Protein AF-A0A520JZR6-F1 (afdb_monomer_lite)

Radius of gyration: 13.72 Å; chains: 1; bounding box: 27×29×30 Å

Secondary structure (DSSP, 8-state):
-HHHHHHHHHTTT-------S-GGGS-EEEEEEES-GGG-S-HHHHHHHHHHTEEEEEEEEEEETTEEEEE--

Structure (mmCIF, N/CA/C/O backbone):
data_AF-A0A520JZR6-F1
#
_entry.id   AF-A0A520JZR6-F1
#
loop_
_atom_site.group_PDB
_atom_site.id
_atom_site.type_symbol
_atom_site.label_atom_id
_atom_site.label_alt_id
_atom_site.label_comp_id
_atom_site.label_asym_id
_atom_site.label_entity_id
_atom_site.label_seq_id
_atom_site.pdbx_PDB_ins_code
_atom_site.Cartn_x
_atom_site.Cartn_y
_atom_site.Cartn_z
_atom_site.occupancy
_atom_site.B_iso_or_equiv
_atom_site.auth_seq_id
_atom_site.auth_comp_id
_atom_site.auth_asym_id
_atom_site.auth_atom_id
_atom_site.pdbx_PDB_model_num
ATOM 1 N N . MET A 1 1 ? 9.490 6.595 -12.650 1.00 89.12 1 MET A N 1
ATOM 2 C CA . MET A 1 1 ? 9.125 5.659 -11.558 1.00 89.12 1 MET A CA 1
ATOM 3 C C . MET A 1 1 ? 8.474 4.378 -12.086 1.00 89.12 1 MET A C 1
ATOM 5 O O . MET A 1 1 ? 9.096 3.330 -11.981 1.00 89.12 1 MET A O 1
ATOM 9 N N . LEU A 1 2 ? 7.288 4.437 -12.709 1.00 95.19 2 LEU A N 1
ATOM 10 C CA . LEU A 1 2 ? 6.580 3.232 -13.183 1.00 95.19 2 LEU A CA 1
ATOM 11 C C . LEU A 1 2 ? 7.289 2.466 -14.311 1.00 95.19 2 LEU A C 1
ATOM 13 O O . LEU A 1 2 ? 7.219 1.244 -14.320 1.00 95.19 2 LEU A O 1
ATOM 17 N N . GLY A 1 3 ? 8.000 3.143 -15.223 1.00 96.81 3 GLY A N 1
ATOM 18 C CA . GLY A 1 3 ? 8.803 2.470 -16.260 1.00 96.81 3 GLY A CA 1
ATOM 19 C C . GLY A 1 3 ? 9.846 1.518 -15.662 1.00 96.81 3 GLY A C 1
ATOM 20 O O . GLY A 1 3 ? 9.818 0.324 -15.935 1.00 96.81 3 GLY A O 1
ATOM 21 N N . MET A 1 4 ? 10.665 2.021 -14.730 1.00 97.12 4 MET A N 1
ATOM 22 C CA . MET A 1 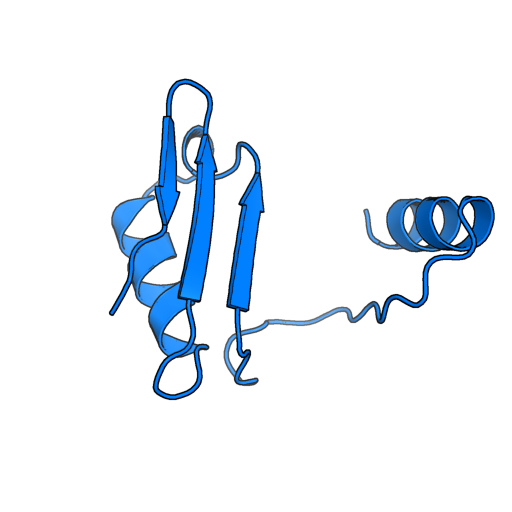4 ? 11.626 1.202 -13.975 1.00 97.12 4 MET A CA 1
ATOM 23 C C . MET A 1 4 ? 10.956 0.074 -13.177 1.00 97.12 4 MET A C 1
ATOM 25 O O . MET A 1 4 ? 11.544 -0.987 -12.998 1.00 97.12 4 MET A O 1
ATOM 29 N N . ALA A 1 5 ? 9.745 0.291 -12.653 1.00 96.44 5 ALA A N 1
ATOM 30 C CA . ALA A 1 5 ? 9.023 -0.741 -11.912 1.00 96.44 5 ALA A CA 1
ATOM 31 C C . ALA A 1 5 ? 8.563 -1.886 -12.833 1.00 96.44 5 ALA A C 1
ATOM 33 O O . ALA A 1 5 ? 8.739 -3.050 -12.479 1.00 96.44 5 ALA A O 1
ATOM 34 N N . LYS A 1 6 ? 8.055 -1.555 -14.030 1.00 97.31 6 LYS A N 1
ATOM 35 C CA . LYS A 1 6 ? 7.692 -2.530 -15.070 1.00 97.31 6 LYS A CA 1
ATOM 36 C C . LYS A 1 6 ? 8.900 -3.354 -15.506 1.00 97.31 6 LYS A C 1
ATOM 38 O O . LYS A 1 6 ? 8.823 -4.576 -15.519 1.00 97.31 6 LYS A O 1
ATOM 43 N N . GLU A 1 7 ? 10.023 -2.695 -15.780 1.00 97.94 7 GLU A N 1
ATOM 44 C CA . GLU A 1 7 ? 11.276 -3.357 -16.158 1.00 97.94 7 GLU A CA 1
ATOM 45 C C . GLU A 1 7 ? 11.764 -4.315 -15.058 1.00 97.94 7 GLU A C 1
ATOM 47 O O . GLU A 1 7 ? 12.029 -5.489 -15.302 1.00 97.94 7 GLU A O 1
ATOM 52 N N . LYS A 1 8 ? 11.788 -3.854 -13.802 1.00 97.75 8 LYS A N 1
ATOM 53 C CA . LYS A 1 8 ? 12.171 -4.672 -12.641 1.00 97.75 8 LYS A CA 1
ATOM 54 C C . LYS A 1 8 ? 11.248 -5.865 -12.392 1.00 97.75 8 LYS A C 1
ATOM 56 O O . LYS A 1 8 ? 11.711 -6.850 -11.815 1.00 97.75 8 LYS A O 1
ATOM 61 N N . ALA A 1 9 ? 9.966 -5.752 -12.730 1.00 97.69 9 ALA A N 1
ATOM 62 C CA . ALA A 1 9 ? 9.012 -6.850 -12.629 1.00 97.69 9 ALA A CA 1
ATOM 63 C C . ALA A 1 9 ? 9.222 -7.864 -13.758 1.00 97.69 9 ALA A C 1
ATOM 65 O O . ALA A 1 9 ? 9.306 -9.057 -13.475 1.00 97.69 9 ALA A O 1
ATOM 66 N N . ALA A 1 10 ? 9.405 -7.392 -14.997 1.00 97.00 10 ALA A N 1
ATOM 67 C CA . ALA A 1 10 ? 9.698 -8.232 -16.156 1.00 97.00 10 ALA A CA 1
ATOM 68 C C . ALA A 1 10 ? 10.986 -9.045 -15.955 1.00 97.00 10 ALA A C 1
ATOM 70 O O . ALA A 1 10 ? 10.961 -10.266 -16.062 1.00 97.00 10 ALA A O 1
ATOM 71 N N . ASN A 1 11 ? 12.072 -8.400 -15.516 1.00 98.19 11 ASN A N 1
ATOM 72 C CA . ASN A 1 11 ? 13.358 -9.062 -15.253 1.00 98.19 11 ASN A CA 1
ATOM 73 C C . ASN A 1 11 ? 13.293 -10.123 -14.139 1.00 98.19 11 ASN A C 1
ATOM 75 O O . ASN A 1 11 ? 14.207 -10.931 -14.002 1.00 98.19 11 ASN A O 1
ATOM 79 N N . ARG A 1 12 ? 12.238 -10.111 -13.314 1.00 98.12 12 ARG A N 1
ATOM 80 C CA . ARG A 1 12 ? 12.006 -11.079 -12.231 1.00 98.12 12 ARG A CA 1
ATOM 81 C C . ARG A 1 12 ? 10.833 -12.020 -12.506 1.00 98.12 12 ARG A C 1
ATOM 83 O O . ARG A 1 12 ? 10.464 -12.771 -11.609 1.00 98.12 12 ARG A O 1
ATOM 90 N N . ASN A 1 13 ? 10.238 -11.970 -13.700 1.00 97.06 13 ASN A N 1
ATOM 91 C CA . ASN A 1 13 ? 9.037 -12.728 -14.061 1.00 97.06 13 ASN A CA 1
ATOM 92 C C . ASN A 1 13 ? 7.877 -12.548 -13.057 1.00 97.06 13 ASN A C 1
ATOM 94 O O . ASN A 1 13 ? 7.165 -13.494 -12.727 1.00 97.06 13 ASN A O 1
ATOM 98 N N . LEU A 1 14 ? 7.694 -11.326 -12.544 1.00 97.50 14 LEU A N 1
ATOM 99 C CA . LEU A 1 14 ? 6.624 -11.000 -11.600 1.00 97.50 14 LEU A CA 1
ATOM 100 C C . LEU A 1 14 ? 5.356 -10.565 -12.337 1.00 97.50 14 LEU A C 1
ATOM 102 O O . LEU A 1 14 ? 5.379 -9.629 -13.138 1.00 97.50 14 LEU A O 1
ATOM 106 N N . HIS A 1 15 ? 4.225 -11.182 -11.997 1.00 96.19 15 HIS A N 1
ATOM 107 C CA . HIS A 1 15 ? 2.918 -10.777 -12.503 1.00 96.19 15 HIS A CA 1
ATOM 108 C C . HIS A 1 15 ? 2.371 -9.594 -11.686 1.00 96.19 15 HIS A C 1
ATOM 110 O O . HIS A 1 15 ? 1.761 -9.777 -10.633 1.00 96.19 15 HIS A O 1
ATOM 116 N N . ALA A 1 16 ? 2.630 -8.369 -12.153 1.00 95.50 16 ALA A N 1
ATOM 117 C CA . ALA A 1 16 ? 2.236 -7.132 -11.479 1.00 95.50 16 ALA A CA 1
ATOM 118 C C . ALA A 1 16 ? 1.539 -6.149 -12.434 1.00 95.50 16 ALA A C 1
ATOM 120 O O . ALA A 1 16 ? 2.039 -5.838 -13.517 1.00 95.50 16 ALA A O 1
ATOM 121 N N . GLY A 1 17 ? 0.388 -5.624 -12.008 1.00 94.12 17 GLY A N 1
ATOM 122 C CA . GLY A 1 17 ? -0.328 -4.560 -12.707 1.00 94.12 17 GLY A CA 1
ATOM 123 C C . GLY A 1 17 ? 0.208 -3.179 -12.331 1.00 94.12 17 GLY A C 1
ATOM 124 O O . GLY A 1 17 ? 0.365 -2.866 -11.156 1.00 94.12 17 GLY A O 1
ATOM 125 N N . PHE A 1 18 ? 0.447 -2.327 -13.329 1.00 95.06 18 PHE A N 1
ATOM 126 C CA . PHE A 1 18 ? 0.873 -0.939 -13.127 1.00 95.06 18 PHE A CA 1
ATOM 127 C C . PHE A 1 18 ? -0.144 0.016 -13.757 1.00 95.06 18 PHE A C 1
ATOM 129 O O . PHE A 1 18 ? -0.547 -0.176 -14.912 1.00 95.06 18 PHE A O 1
ATOM 136 N N . ARG A 1 19 ? -0.549 1.048 -13.013 1.00 93.12 19 ARG A N 1
ATOM 137 C CA . ARG A 1 19 ? -1.514 2.074 -13.436 1.00 93.12 19 ARG A CA 1
ATOM 138 C C . ARG A 1 19 ? -1.005 3.463 -13.047 1.00 93.12 19 ARG A C 1
ATOM 140 O O . ARG A 1 19 ? -0.291 3.597 -12.058 1.00 93.12 19 ARG A O 1
ATOM 147 N N . ILE A 1 20 ? -1.337 4.459 -13.865 1.00 94.19 20 ILE A N 1
ATOM 148 C CA . ILE A 1 20 ? -1.099 5.882 -13.591 1.00 94.19 20 ILE A CA 1
ATOM 149 C C . ILE A 1 20 ? -2.454 6.486 -13.244 1.00 94.19 20 ILE A C 1
ATOM 151 O O . ILE A 1 20 ? -3.398 6.295 -14.006 1.00 94.19 20 ILE A O 1
ATOM 155 N N . GLY A 1 21 ? -2.534 7.193 -12.123 1.00 90.81 21 GLY A N 1
ATOM 156 C CA . GLY A 1 21 ? -3.739 7.885 -11.679 1.00 90.81 21 GLY A CA 1
ATOM 157 C C . GLY A 1 21 ? -3.828 7.941 -10.159 1.00 90.81 21 GLY A C 1
ATOM 158 O O . GLY A 1 21 ? -3.019 7.322 -9.461 1.00 90.81 21 GLY A O 1
ATOM 159 N N . ASP A 1 22 ? -4.827 8.669 -9.675 1.00 90.31 22 ASP A N 1
ATOM 160 C CA . ASP A 1 22 ? -5.121 8.783 -8.253 1.00 90.31 22 ASP A CA 1
ATOM 161 C C . ASP A 1 22 ? -5.836 7.530 -7.747 1.00 90.31 22 ASP A C 1
ATOM 163 O O . ASP A 1 22 ? -6.732 6.980 -8.391 1.00 90.31 22 ASP A O 1
ATOM 167 N N . ALA A 1 23 ? -5.424 7.061 -6.572 1.00 89.69 23 ALA A N 1
ATOM 168 C CA . ALA A 1 23 ? -5.927 5.821 -5.990 1.00 89.69 23 ALA A CA 1
ATOM 169 C C . ALA A 1 23 ? -7.240 5.998 -5.202 1.00 89.69 23 ALA A C 1
ATOM 171 O O . ALA A 1 23 ? -7.755 5.023 -4.668 1.00 89.69 23 ALA A O 1
ATOM 172 N N . GLU A 1 24 ? -7.783 7.216 -5.128 1.00 88.12 24 GLU A N 1
ATOM 173 C CA . GLU A 1 24 ? -8.892 7.592 -4.234 1.00 88.12 24 GLU A CA 1
ATOM 174 C C . GLU A 1 24 ? -10.238 6.938 -4.599 1.00 88.12 24 GLU A C 1
ATOM 176 O O . GLU A 1 24 ? -11.094 6.768 -3.738 1.00 88.12 24 GLU A O 1
ATOM 181 N N . ASN A 1 25 ? -10.418 6.515 -5.856 1.00 88.00 25 ASN A N 1
ATOM 182 C CA . ASN A 1 25 ? -11.690 5.985 -6.373 1.00 88.00 25 ASN A CA 1
ATOM 183 C C . ASN A 1 25 ? -11.706 4.458 -6.562 1.00 88.00 25 ASN A C 1
ATOM 185 O O . ASN A 1 25 ? -12.590 3.921 -7.229 1.00 88.00 25 ASN A O 1
ATOM 189 N N . ILE A 1 26 ? -10.710 3.740 -6.035 1.00 90.12 26 ILE A N 1
ATOM 190 C CA . ILE A 1 26 ? -10.587 2.286 -6.187 1.00 90.12 26 ILE A CA 1
ATOM 191 C C . ILE A 1 26 ? -10.360 1.668 -4.812 1.00 90.12 26 ILE A C 1
ATOM 193 O O . ILE A 1 26 ? -9.512 2.128 -4.055 1.00 90.12 26 ILE A O 1
ATOM 197 N N . LEU A 1 27 ? -11.097 0.599 -4.505 1.00 94.75 27 LEU A N 1
ATOM 198 C CA . LEU A 1 27 ? -10.932 -0.128 -3.250 1.00 94.75 27 LEU A CA 1
ATOM 199 C C . LEU A 1 27 ? -9.922 -1.270 -3.386 1.00 94.75 27 LEU A C 1
ATOM 201 O O . LEU A 1 27 ? -10.023 -2.100 -4.298 1.00 94.75 27 LEU A O 1
ATOM 205 N N . PHE A 1 28 ? -9.016 -1.356 -2.418 1.00 95.31 28 PHE A N 1
ATOM 206 C CA . PHE A 1 28 ? -7.961 -2.358 -2.310 1.00 95.31 28 PHE A CA 1
ATOM 207 C C . PHE A 1 28 ? -8.168 -3.257 -1.088 1.00 95.31 28 PHE A C 1
ATOM 209 O O . PHE A 1 28 ? -8.755 -2.857 -0.085 1.00 95.31 28 PHE A O 1
ATOM 216 N N . ASP A 1 29 ? -7.644 -4.479 -1.150 1.00 96.50 29 ASP A N 1
ATOM 217 C CA . ASP A 1 29 ? -7.587 -5.371 0.017 1.00 96.50 29 ASP A CA 1
ATOM 218 C C . ASP A 1 29 ? -6.432 -4.993 0.953 1.00 96.50 29 ASP A C 1
ATOM 220 O O . ASP A 1 29 ? -6.490 -5.206 2.165 1.00 96.50 29 ASP A O 1
ATOM 224 N N . ALA A 1 30 ? -5.368 -4.412 0.394 1.00 96.12 30 ALA A N 1
ATOM 225 C CA . ALA A 1 30 ? -4.228 -3.945 1.158 1.00 96.12 30 ALA A CA 1
ATOM 226 C C . ALA A 1 30 ? -3.560 -2.722 0.524 1.00 96.12 30 ALA A C 1
ATOM 228 O O . ALA A 1 30 ? -3.443 -2.621 -0.697 1.00 96.12 30 ALA A O 1
ATOM 229 N N . VAL A 1 31 ? -3.047 -1.840 1.380 1.00 95.62 31 VAL A N 1
ATOM 230 C CA . VAL A 1 31 ? -2.155 -0.735 1.009 1.00 95.62 31 VAL A CA 1
ATOM 231 C C . VAL A 1 31 ? -0.820 -0.950 1.708 1.00 95.62 31 VAL A C 1
ATOM 233 O O . VAL A 1 31 ? -0.775 -1.184 2.915 1.00 95.62 31 VAL A O 1
ATOM 236 N N . ILE A 1 32 ? 0.279 -0.875 0.958 1.00 94.69 32 ILE A N 1
ATOM 237 C CA . ILE A 1 32 ? 1.632 -1.069 1.489 1.00 94.69 32 ILE A CA 1
ATOM 238 C C . ILE A 1 32 ? 2.454 0.185 1.214 1.00 94.69 32 ILE A C 1
ATOM 240 O O . ILE A 1 32 ? 2.483 0.675 0.085 1.00 94.69 32 ILE A O 1
ATOM 244 N N . ASN A 1 33 ? 3.188 0.659 2.220 1.00 93.38 33 ASN A N 1
ATOM 245 C CA . ASN A 1 33 ? 4.261 1.626 2.016 1.00 93.38 33 ASN A CA 1
ATOM 246 C C . ASN A 1 33 ? 5.598 1.115 2.575 1.00 93.38 33 ASN A C 1
ATOM 248 O O . ASN A 1 33 ? 5.646 0.261 3.462 1.00 93.38 33 ASN A O 1
ATOM 252 N N . ARG A 1 34 ? 6.706 1.647 2.046 1.00 92.94 34 ARG A N 1
ATOM 253 C CA . ARG A 1 34 ? 8.057 1.338 2.528 1.00 92.94 34 ARG A CA 1
ATOM 254 C C . ARG A 1 34 ? 8.898 2.607 2.587 1.00 92.94 34 ARG A C 1
ATOM 256 O O . ARG A 1 34 ? 9.164 3.205 1.551 1.00 92.94 34 ARG A O 1
ATOM 263 N N . HIS A 1 35 ? 9.300 2.998 3.795 1.00 91.31 35 HIS A N 1
ATOM 264 C CA . HIS A 1 35 ? 10.089 4.196 4.107 1.00 91.31 35 HIS A CA 1
ATOM 265 C C . HIS 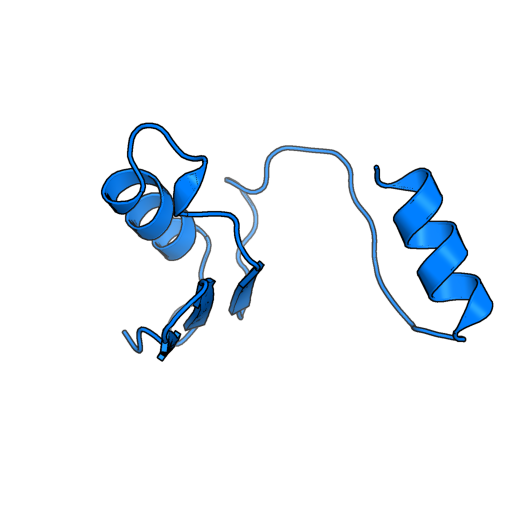A 1 35 ? 9.467 5.515 3.614 1.00 91.31 35 HIS A C 1
ATOM 267 O O . HIS A 1 35 ? 10.186 6.451 3.277 1.00 91.31 35 HIS A O 1
ATOM 273 N N . LEU A 1 36 ? 8.131 5.584 3.564 1.00 92.06 36 LEU A N 1
ATOM 274 C CA . LEU A 1 36 ? 7.400 6.744 3.045 1.00 92.06 36 LEU A CA 1
ATOM 275 C C . LEU A 1 36 ? 6.925 7.701 4.146 1.00 92.06 36 LEU A C 1
ATOM 277 O O . LEU A 1 36 ? 6.933 8.906 3.928 1.00 92.06 36 LEU A O 1
ATOM 281 N N . LEU A 1 37 ? 6.506 7.216 5.323 1.00 91.00 37 LEU A N 1
ATOM 282 C CA . LEU A 1 37 ? 5.854 8.092 6.310 1.00 91.00 37 LEU A CA 1
ATOM 283 C C . LEU A 1 37 ? 6.732 9.274 6.723 1.00 91.00 37 LEU A C 1
ATOM 285 O O . LEU A 1 37 ? 6.228 10.390 6.800 1.00 91.00 37 LEU A O 1
ATOM 289 N N . ARG A 1 38 ? 8.038 9.060 6.926 1.00 88.50 38 ARG A N 1
ATOM 290 C CA . ARG A 1 38 ? 8.969 10.136 7.306 1.00 88.50 38 ARG A CA 1
ATOM 291 C C . ARG A 1 38 ? 9.085 11.285 6.299 1.00 88.50 38 ARG A C 1
ATOM 293 O O . ARG A 1 38 ? 9.615 12.330 6.656 1.00 88.50 38 ARG A O 1
ATOM 300 N N . THR A 1 39 ? 8.686 11.081 5.044 1.00 90.81 39 THR A N 1
ATOM 301 C CA . THR A 1 39 ? 8.781 12.104 3.992 1.00 90.81 39 THR A CA 1
ATOM 302 C C . THR A 1 39 ? 7.471 12.866 3.809 1.00 90.81 39 THR A C 1
ATOM 304 O O . THR A 1 39 ? 7.419 13.792 3.005 1.00 90.81 39 THR A O 1
ATOM 307 N N . LEU A 1 40 ? 6.401 12.466 4.504 1.00 93.56 40 LEU A N 1
ATOM 308 C CA . LEU A 1 40 ? 5.090 13.091 4.379 1.00 93.56 40 LEU A CA 1
ATOM 309 C C . LEU A 1 40 ? 4.945 14.246 5.379 1.00 93.56 40 LEU A C 1
ATOM 311 O O . LEU A 1 40 ? 5.268 14.074 6.554 1.00 93.56 40 LEU A O 1
ATOM 315 N N . PRO A 1 41 ? 4.384 15.396 4.962 1.00 95.06 41 PRO A N 1
ATOM 316 C CA . PRO A 1 41 ? 4.179 16.540 5.851 1.00 95.06 41 PRO A CA 1
ATOM 317 C C . PRO A 1 41 ? 3.156 16.246 6.957 1.00 95.06 41 PRO A C 1
ATOM 319 O O . PRO A 1 41 ? 3.253 16.785 8.055 1.00 95.06 41 PRO A O 1
ATOM 322 N N . ASN A 1 42 ? 2.182 15.367 6.690 1.00 94.75 42 ASN A N 1
ATOM 323 C CA . ASN A 1 42 ? 1.209 14.911 7.679 1.00 94.75 42 ASN A CA 1
ATOM 324 C C . ASN A 1 42 ? 0.996 13.387 7.578 1.00 94.75 42 ASN A C 1
ATOM 326 O O . ASN A 1 42 ? 0.061 12.929 6.913 1.00 94.75 42 ASN A O 1
ATOM 330 N N . PRO A 1 43 ? 1.849 12.582 8.239 1.00 92.00 43 PRO A N 1
ATOM 331 C CA . PRO A 1 43 ? 1.789 11.123 8.162 1.00 92.00 43 PRO A CA 1
ATOM 332 C C . PRO A 1 43 ? 0.482 10.545 8.715 1.00 92.00 43 PRO A C 1
ATOM 334 O O . PRO A 1 43 ? -0.034 9.571 8.176 1.00 92.00 43 PRO A O 1
ATOM 337 N N . LYS A 1 44 ? -0.086 11.162 9.763 1.00 91.38 44 LYS A N 1
ATOM 338 C CA . LYS A 1 44 ? -1.361 10.724 10.355 1.00 91.38 44 LYS A CA 1
ATOM 339 C C . LYS A 1 44 ? -2.505 10.863 9.359 1.00 91.38 44 LYS A C 1
ATOM 341 O O . LYS A 1 44 ? -3.269 9.919 9.190 1.00 91.38 44 LYS A O 1
ATOM 346 N N . ARG A 1 45 ? -2.589 12.012 8.675 1.00 94.31 45 ARG A N 1
ATOM 347 C CA . ARG A 1 45 ? -3.594 12.225 7.630 1.00 94.31 45 ARG A CA 1
ATOM 348 C C . ARG A 1 45 ? -3.434 11.204 6.508 1.00 94.31 45 ARG A C 1
ATOM 350 O O . ARG A 1 45 ? -4.415 10.575 6.149 1.00 94.31 45 ARG A O 1
ATOM 357 N N . ALA A 1 46 ? -2.215 10.981 6.021 1.00 93.38 46 ALA A N 1
ATOM 358 C CA . ALA A 1 46 ? -1.974 10.013 4.952 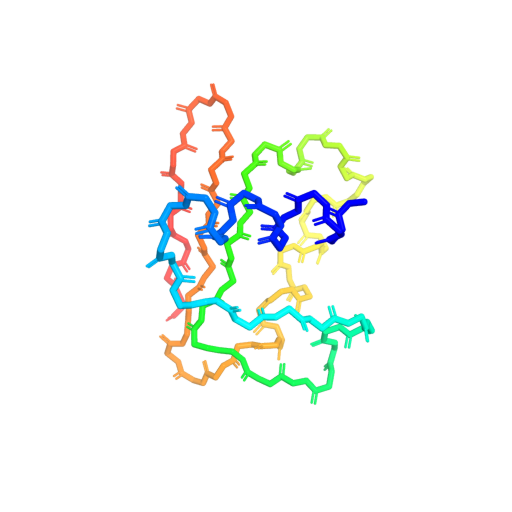1.00 93.38 46 ALA A CA 1
ATOM 359 C C . ALA A 1 46 ? -2.451 8.596 5.309 1.00 93.38 46 ALA A C 1
ATOM 361 O O . ALA A 1 46 ? -3.128 7.962 4.508 1.00 93.38 46 ALA A O 1
ATOM 362 N N . VAL A 1 47 ? -2.167 8.125 6.530 1.00 93.25 47 VAL A N 1
ATOM 363 C CA . VAL A 1 47 ? -2.659 6.820 6.998 1.00 93.25 47 VAL A CA 1
ATOM 364 C C . VAL A 1 47 ? -4.189 6.787 7.063 1.00 93.25 47 VAL A C 1
ATOM 366 O O . VAL A 1 47 ? -4.774 5.771 6.697 1.00 93.25 47 VAL A O 1
ATOM 369 N N . SER A 1 48 ? -4.846 7.871 7.489 1.00 93.25 48 SER A N 1
ATOM 370 C CA . SER A 1 48 ? -6.313 7.958 7.474 1.00 93.25 48 SER A CA 1
ATOM 371 C C . SER A 1 48 ? -6.888 7.881 6.057 1.00 93.25 48 SER A C 1
ATOM 373 O O . SER A 1 48 ? -7.815 7.110 5.844 1.00 93.25 48 SER A O 1
ATOM 375 N N . GLU A 1 49 ? -6.319 8.601 5.086 1.00 93.75 49 GLU A N 1
ATOM 376 C CA . GLU A 1 49 ? -6.771 8.549 3.684 1.00 93.75 49 GLU A CA 1
ATOM 377 C C . GLU A 1 49 ? -6.569 7.146 3.081 1.00 93.75 49 GLU A C 1
ATOM 379 O O . GLU A 1 49 ? -7.448 6.615 2.407 1.00 93.75 49 GLU A O 1
ATOM 384 N N . TRP A 1 50 ? -5.453 6.472 3.384 1.00 95.06 50 TRP A N 1
ATOM 385 C CA . TRP A 1 50 ? -5.221 5.099 2.913 1.00 95.06 50 TRP A CA 1
ATOM 386 C C . TRP A 1 50 ? -6.229 4.093 3.463 1.00 95.06 50 TRP A C 1
ATOM 388 O O . TRP A 1 50 ? -6.484 3.083 2.815 1.00 95.06 50 TRP A O 1
ATOM 398 N N . LYS A 1 51 ? -6.820 4.353 4.635 1.00 93.56 51 LYS A N 1
ATOM 399 C CA . LYS A 1 51 ? -7.904 3.515 5.161 1.00 93.56 51 LYS A CA 1
ATOM 400 C C . LYS A 1 51 ? -9.205 3.678 4.379 1.00 93.56 51 LYS A C 1
ATOM 402 O O . LYS A 1 51 ? -9.973 2.725 4.325 1.00 93.56 51 LYS A O 1
ATOM 407 N N . LEU A 1 52 ? -9.451 4.840 3.772 1.00 94.75 52 LEU A N 1
ATOM 408 C CA . LEU A 1 52 ? -10.677 5.097 3.006 1.00 94.75 52 LEU A CA 1
ATOM 409 C C . LEU A 1 52 ? -10.727 4.298 1.700 1.00 94.75 52 LEU A C 1
ATOM 411 O O . LEU A 1 52 ? -11.807 3.949 1.237 1.00 94.75 52 LEU A O 1
ATOM 415 N N . VAL A 1 53 ? -9.565 3.958 1.138 1.00 95.50 53 VAL A N 1
ATOM 416 C CA . VAL A 1 53 ? -9.452 3.148 -0.086 1.00 95.50 53 VAL A CA 1
ATOM 417 C C . VAL A 1 53 ? -9.367 1.644 0.198 1.00 95.50 53 VAL A C 1
ATOM 419 O O . VAL A 1 53 ? -9.029 0.864 -0.690 1.00 95.50 53 VAL A O 1
ATOM 422 N N . LEU A 1 54 ? -9.645 1.204 1.429 1.00 96.56 54 LEU A N 1
ATOM 423 C CA . LEU A 1 54 ? -9.688 -0.214 1.778 1.00 96.56 54 LEU A CA 1
ATOM 424 C C . LEU A 1 54 ? -11.111 -0.766 1.718 1.00 96.56 54 LEU A C 1
ATOM 426 O O . LEU A 1 54 ? -12.076 -0.127 2.133 1.00 96.56 54 LEU A O 1
ATOM 430 N N . ARG A 1 55 ? -11.232 -2.011 1.257 1.00 96.44 55 ARG A N 1
ATOM 431 C CA . ARG A 1 55 ? -12.452 -2.807 1.451 1.00 96.44 55 ARG A CA 1
ATOM 432 C C . ARG A 1 55 ? -12.644 -3.135 2.940 1.00 96.44 55 ARG A C 1
ATOM 434 O O . ARG A 1 55 ? -11.660 -3.137 3.686 1.00 96.44 55 ARG A O 1
ATOM 441 N N . PRO A 1 56 ? -13.870 -3.475 3.388 1.00 95.06 56 PRO A N 1
ATOM 442 C CA . PRO A 1 56 ? -14.084 -4.001 4.736 1.00 95.06 56 PRO A CA 1
ATOM 443 C C . PRO A 1 56 ? -13.133 -5.171 5.041 1.00 95.06 56 PRO A C 1
ATOM 445 O O . PRO A 1 56 ? -13.042 -6.115 4.260 1.00 95.06 56 PRO A O 1
ATOM 448 N N . GLY A 1 57 ? -12.399 -5.091 6.156 1.00 94.00 57 GLY A N 1
ATOM 449 C CA . GLY A 1 57 ? -11.378 -6.079 6.544 1.00 94.00 57 GLY A CA 1
ATOM 450 C C . GLY A 1 57 ? -10.011 -5.930 5.854 1.00 94.00 57 GLY A C 1
ATOM 451 O O . GLY A 1 57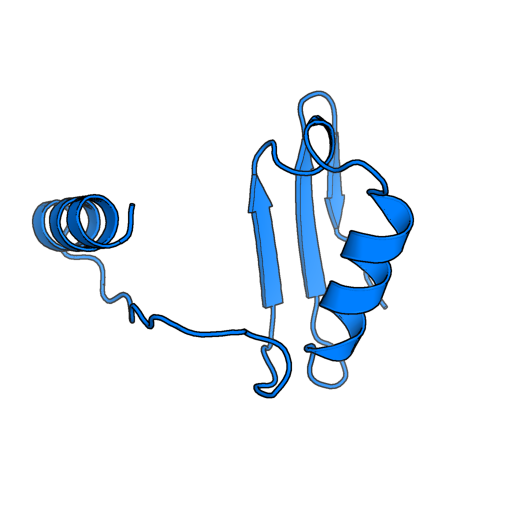 ? -9.103 -6.724 6.118 1.00 94.00 57 GLY A O 1
ATOM 452 N N . GLY A 1 58 ? -9.842 -4.927 4.987 1.00 96.00 58 G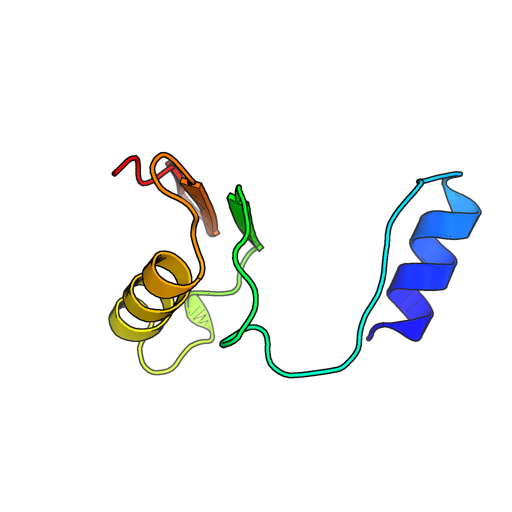LY A N 1
ATOM 453 C CA . GLY A 1 58 ? -8.568 -4.607 4.351 1.00 96.00 58 GLY A CA 1
ATOM 454 C C . GLY A 1 58 ? -7.521 -4.081 5.337 1.00 96.00 58 GLY A C 1
ATOM 455 O O . GLY A 1 58 ? -7.837 -3.667 6.454 1.00 96.00 58 GLY A O 1
ATOM 456 N N . LYS A 1 59 ? -6.244 -4.097 4.936 1.00 95.94 59 LYS A N 1
ATOM 457 C CA . LYS A 1 59 ? -5.121 -3.782 5.843 1.00 95.94 59 LYS A CA 1
ATOM 458 C C . LYS A 1 59 ? -4.150 -2.755 5.275 1.00 95.94 59 LYS A C 1
ATOM 460 O O . LYS A 1 59 ? -3.802 -2.790 4.098 1.00 95.94 59 LYS A O 1
ATOM 465 N N . VAL A 1 60 ? -3.624 -1.893 6.146 1.00 95.12 60 VAL A N 1
ATOM 466 C CA . VAL A 1 60 ? -2.474 -1.035 5.824 1.00 95.12 60 VAL A CA 1
ATOM 467 C C . VAL A 1 60 ? -1.212 -1.632 6.449 1.00 95.12 60 VAL A C 1
ATOM 469 O O . VAL A 1 60 ? -1.129 -1.787 7.671 1.00 95.12 60 VAL A O 1
ATOM 472 N N . LEU A 1 61 ? -0.220 -1.949 5.615 1.00 94.56 61 LEU A N 1
ATOM 473 C CA . LEU A 1 61 ? 1.107 -2.387 6.042 1.00 94.56 61 LEU A CA 1
ATOM 474 C C . LEU A 1 61 ? 2.102 -1.236 5.909 1.00 94.56 61 LEU A C 1
ATOM 476 O O . LEU A 1 61 ? 2.370 -0.747 4.809 1.00 94.56 61 LEU A O 1
ATOM 480 N N . ILE A 1 62 ? 2.679 -0.843 7.042 1.00 92.88 62 ILE A N 1
ATOM 481 C CA . ILE A 1 62 ? 3.624 0.265 7.121 1.00 92.88 62 ILE A CA 1
ATOM 482 C C . ILE A 1 62 ? 4.996 -0.277 7.502 1.00 92.88 62 ILE A C 1
ATOM 484 O O . ILE A 1 62 ? 5.170 -0.882 8.563 1.00 92.88 62 ILE A O 1
ATOM 488 N N . ILE A 1 63 ? 5.978 -0.034 6.635 1.00 91.31 63 ILE A N 1
ATOM 489 C CA . ILE A 1 63 ? 7.370 -0.431 6.852 1.00 91.31 63 ILE A CA 1
ATOM 490 C C . ILE A 1 63 ? 8.205 0.844 6.982 1.00 91.31 63 ILE A C 1
ATOM 492 O O . ILE A 1 63 ? 8.563 1.446 5.970 1.00 91.31 63 ILE A O 1
ATOM 496 N N . ASP A 1 64 ? 8.529 1.267 8.208 1.00 85.44 64 ASP A N 1
ATOM 497 C CA . ASP A 1 64 ? 9.398 2.427 8.458 1.00 85.44 64 ASP A CA 1
ATOM 498 C C . ASP A 1 64 ? 10.494 2.115 9.498 1.00 85.44 64 ASP A C 1
ATOM 500 O O . ASP A 1 64 ? 10.365 1.189 10.295 1.00 85.44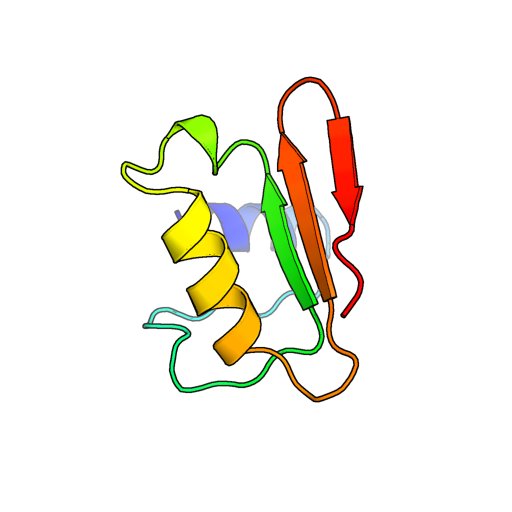 64 ASP A O 1
ATOM 504 N N . GLY A 1 65 ? 11.606 2.853 9.442 1.00 69.69 65 GLY A N 1
ATOM 505 C CA . GLY A 1 65 ? 12.982 2.457 9.792 1.00 69.69 65 GLY A CA 1
ATOM 506 C C . GLY A 1 65 ? 13.326 1.908 11.184 1.00 69.69 65 GLY A C 1
ATOM 507 O O . GLY A 1 65 ? 14.508 1.719 11.435 1.00 69.69 65 GLY A O 1
ATOM 508 N N . ILE A 1 66 ? 12.377 1.624 12.078 1.00 60.53 66 ILE A N 1
ATOM 509 C CA . ILE A 1 66 ? 12.639 0.925 13.356 1.00 60.53 66 ILE A CA 1
ATOM 510 C C . ILE A 1 66 ? 11.537 -0.104 13.695 1.00 60.53 66 ILE A C 1
ATOM 512 O O . ILE A 1 66 ? 11.769 -1.001 14.503 1.00 60.53 66 ILE A O 1
ATOM 516 N N . ARG A 1 67 ? 10.342 -0.041 13.081 1.00 54.88 67 ARG A N 1
ATOM 517 C CA . ARG A 1 67 ? 9.216 -0.941 13.398 1.00 54.88 67 ARG A CA 1
ATOM 518 C C . ARG A 1 67 ? 8.350 -1.227 12.172 1.00 54.88 67 ARG A C 1
ATOM 520 O O . ARG A 1 67 ? 7.968 -0.315 11.443 1.00 54.88 67 ARG A O 1
ATOM 527 N N . VAL A 1 68 ? 7.994 -2.498 11.991 1.00 58.28 68 VAL A N 1
ATOM 528 C CA . VAL A 1 68 ? 6.888 -2.898 11.115 1.00 58.28 68 VAL A CA 1
ATOM 529 C C . VAL A 1 68 ? 5.613 -2.824 11.943 1.00 58.28 68 VAL A C 1
ATOM 531 O O . VAL A 1 68 ? 5.487 -3.532 12.940 1.00 58.28 68 VAL A O 1
ATOM 534 N N . THR A 1 69 ? 4.673 -1.980 11.530 1.00 61.59 69 THR A N 1
ATOM 535 C CA . THR A 1 69 ? 3.356 -1.894 12.166 1.00 61.59 69 THR A CA 1
ATOM 536 C C . THR A 1 69 ? 2.314 -2.292 11.135 1.00 61.59 69 THR A C 1
ATOM 538 O O . THR A 1 69 ? 2.181 -1.655 10.091 1.00 61.59 69 THR A O 1
ATOM 541 N N . THR A 1 70 ? 1.567 -3.354 11.430 1.00 61.50 70 THR A N 1
ATOM 542 C CA . THR A 1 70 ? 0.327 -3.654 10.710 1.00 61.50 70 THR A CA 1
ATOM 543 C C . THR A 1 70 ? -0.800 -3.053 11.525 1.00 61.50 70 THR A C 1
ATOM 545 O O . THR A 1 70 ? -1.030 -3.485 12.654 1.00 61.50 70 THR A O 1
ATOM 548 N N . GLN A 1 71 ? -1.475 -2.037 10.994 1.00 57.25 71 GLN A N 1
ATOM 549 C CA . GLN A 1 71 ? -2.662 -1.520 11.659 1.00 57.25 71 GLN A CA 1
ATOM 550 C C . GLN A 1 71 ? -3.853 -2.346 11.177 1.00 57.25 71 GLN A C 1
ATOM 552 O O . GLN A 1 71 ? -4.282 -2.222 10.031 1.00 57.25 71 GLN A O 1
ATOM 557 N N . VAL A 1 72 ? -4.321 -3.242 12.046 1.00 49.09 72 VAL A N 1
ATOM 558 C CA . VAL A 1 72 ? -5.569 -3.983 11.848 1.00 49.09 72 VAL A CA 1
ATOM 559 C C . VAL A 1 72 ? -6.707 -3.047 12.250 1.00 49.09 72 VAL A C 1
ATOM 561 O O . VAL A 1 72 ? -6.664 -2.468 13.338 1.00 49.09 72 VAL A O 1
ATOM 564 N N . CYS A 1 73 ? -7.660 -2.847 11.346 1.00 45.12 73 CYS A N 1
ATOM 565 C CA . CYS A 1 73 ? -8.974 -2.305 11.669 1.00 45.12 73 CYS A CA 1
ATOM 566 C C . CYS A 1 73 ? -9.956 -3.467 11.776 1.00 45.12 73 CYS A C 1
ATOM 568 O O . CYS A 1 73 ? -9.813 -4.417 10.971 1.00 45.12 73 CYS A O 1
#

Sequence (73 aa):
MLGMAKEKAANRNLHAGFRIGDAENILFDAVINRHLLRTLPNPKRAVSEWKLVLRPGGKVLIIDGIRVTTQVC

pLDDT: mean 89.54, std 12.52, range [45.12, 98.19]

Foldseek 3Di:
DVVVVVVVCVVVVHDDDDDDDDLQPAADLEAEDAQCLVVDPDSPVVVVSRVNNYDVQGWYWYHHDPDTDIDGD